Protein AF-A0A2W5CTU2-F1 (afdb_monomer_lite)

InterPro domains:
  IPR025668 Transposase DDE domain [PF13751] (5-69)

Structure (mmCIF, N/CA/C/O backbone):
data_AF-A0A2W5CTU2-F1
#
_entry.id   AF-A0A2W5CTU2-F1
#
loop_
_atom_site.group_PDB
_atom_site.id
_atom_site.type_symbol
_atom_site.label_atom_id
_atom_site.label_alt_id
_atom_site.label_comp_id
_atom_site.label_asym_id
_atom_site.label_entity_id
_atom_site.label_seq_id
_atom_site.pdbx_PDB_ins_code
_atom_site.Cartn_x
_atom_site.Cartn_y
_atom_site.Cartn_z
_atom_site.occupancy
_atom_site.B_iso_or_equiv
_atom_site.auth_seq_id
_atom_site.auth_comp_id
_atom_site.auth_asym_id
_atom_site.auth_atom_id
_atom_site.pdbx_PDB_model_num
ATOM 1 N N . ILE A 1 1 ? 27.113 8.657 -15.247 1.00 81.12 1 ILE A N 1
ATOM 2 C CA . ILE A 1 1 ? 27.484 7.384 -14.575 1.00 81.12 1 ILE A CA 1
ATOM 3 C C . ILE A 1 1 ? 26.344 6.347 -14.614 1.00 81.12 1 ILE A C 1
ATOM 5 O O . ILE A 1 1 ? 26.618 5.230 -15.015 1.00 81.12 1 ILE A O 1
ATOM 9 N N . HIS A 1 2 ? 25.072 6.667 -14.318 1.00 94.44 2 HIS A N 1
ATOM 10 C CA . HIS A 1 2 ? 23.972 5.663 -14.303 1.00 94.44 2 HIS A CA 1
ATOM 11 C C . HIS A 1 2 ? 23.074 5.608 -15.556 1.00 94.44 2 HIS A C 1
ATOM 13 O O . HIS A 1 2 ? 21.925 5.177 -15.470 1.00 94.44 2 HIS A O 1
ATOM 19 N N . GLU A 1 3 ? 23.551 6.061 -16.717 1.00 95.88 3 GLU A N 1
ATOM 20 C CA . GLU A 1 3 ? 22.673 6.239 -17.885 1.00 95.88 3 GLU A CA 1
ATOM 21 C C . GLU A 1 3 ? 22.124 4.915 -18.427 1.00 95.88 3 GLU A C 1
ATOM 23 O O . GLU A 1 3 ? 20.923 4.802 -18.654 1.00 95.88 3 GLU A O 1
ATOM 28 N N . ALA A 1 4 ? 22.952 3.868 -18.456 1.00 95.50 4 ALA A N 1
ATOM 29 C CA . ALA A 1 4 ? 22.520 2.527 -18.843 1.00 95.50 4 ALA A CA 1
ATOM 30 C C . ALA A 1 4 ? 21.350 2.003 -17.982 1.00 95.50 4 ALA A C 1
ATOM 32 O O . ALA A 1 4 ? 20.394 1.432 -18.502 1.00 95.50 4 ALA A O 1
ATOM 33 N N . ALA A 1 5 ? 21.368 2.244 -16.665 1.00 96.50 5 ALA A N 1
ATOM 34 C CA . ALA A 1 5 ? 20.270 1.848 -15.779 1.00 96.50 5 ALA A CA 1
ATOM 35 C C . ALA A 1 5 ? 18.980 2.641 -16.065 1.00 96.50 5 ALA A C 1
ATOM 37 O O . ALA A 1 5 ? 17.878 2.088 -16.020 1.00 96.50 5 ALA A O 1
ATOM 38 N N . ARG A 1 6 ? 19.100 3.931 -16.410 1.00 95.62 6 ARG A N 1
ATOM 39 C CA . ARG A 1 6 ? 17.953 4.762 -16.811 1.00 95.62 6 ARG A CA 1
ATOM 40 C C . ARG A 1 6 ? 17.369 4.323 -18.148 1.00 95.62 6 ARG A C 1
ATOM 42 O O . ARG A 1 6 ? 16.148 4.323 -18.282 1.00 95.62 6 ARG A O 1
ATOM 49 N N . ASP A 1 7 ? 18.201 3.920 -19.106 1.00 97.25 7 ASP A N 1
ATOM 50 C CA . ASP A 1 7 ? 17.745 3.368 -20.387 1.00 97.25 7 ASP A CA 1
ATOM 51 C C . ASP A 1 7 ? 16.919 2.091 -20.184 1.00 97.25 7 ASP A C 1
ATOM 53 O O . ASP A 1 7 ? 15.869 1.924 -20.811 1.00 97.25 7 ASP A O 1
ATOM 57 N N . VAL A 1 8 ? 17.341 1.209 -19.269 1.00 96.62 8 VAL A N 1
ATOM 58 C CA . VAL A 1 8 ? 16.561 0.018 -18.887 1.00 96.62 8 VAL A CA 1
ATOM 59 C C . VAL A 1 8 ? 15.215 0.424 -18.285 1.00 96.62 8 VAL A C 1
ATOM 61 O O . VAL A 1 8 ? 14.177 -0.049 -18.747 1.00 96.62 8 VAL A O 1
ATOM 64 N N . ALA A 1 9 ? 15.200 1.350 -17.321 1.00 96.12 9 ALA A N 1
ATOM 65 C CA . ALA A 1 9 ? 13.958 1.826 -16.714 1.00 96.12 9 ALA A CA 1
ATOM 66 C C . ALA A 1 9 ? 13.007 2.469 -17.743 1.00 96.12 9 ALA A C 1
ATOM 68 O O . ALA A 1 9 ? 11.808 2.191 -17.730 1.00 96.12 9 ALA A O 1
ATOM 69 N N . ARG A 1 10 ? 13.529 3.279 -18.677 1.00 96.56 10 ARG A N 1
ATOM 70 C CA . ARG A 1 10 ? 12.749 3.893 -19.767 1.00 96.56 10 ARG A CA 1
ATOM 71 C C . ARG A 1 10 ? 12.167 2.855 -20.726 1.00 96.56 10 ARG A C 1
ATOM 73 O O . ARG A 1 10 ? 11.071 3.065 -21.239 1.00 96.56 10 ARG A O 1
ATOM 80 N N . ARG A 1 11 ? 12.872 1.748 -20.962 1.00 96.94 11 ARG A N 1
ATOM 81 C CA . ARG A 1 11 ? 12.384 0.632 -21.783 1.00 96.94 11 ARG A CA 1
ATOM 82 C C . ARG A 1 11 ? 11.250 -0.116 -21.088 1.00 96.94 11 ARG A C 1
ATOM 84 O O . ARG A 1 11 ? 10.201 -0.292 -21.694 1.00 96.94 11 ARG A O 1
ATOM 91 N N . ILE A 1 12 ? 11.438 -0.472 -19.815 1.00 97.00 12 ILE A N 1
ATOM 92 C CA . ILE A 1 12 ? 10.412 -1.130 -18.988 1.00 97.00 12 ILE A CA 1
ATOM 93 C C . ILE A 1 12 ? 9.163 -0.249 -18.891 1.00 97.00 12 ILE A C 1
ATOM 95 O O . ILE A 1 12 ? 8.050 -0.738 -19.027 1.00 97.00 12 ILE A O 1
ATOM 99 N N . ALA A 1 13 ? 9.331 1.066 -18.739 1.00 96.19 13 ALA A N 1
ATOM 100 C CA . ALA A 1 13 ? 8.211 1.993 -18.602 1.00 96.19 13 ALA A CA 1
ATOM 101 C C . ALA A 1 13 ? 7.237 2.005 -19.798 1.00 96.19 13 ALA A C 1
ATOM 103 O O . ALA A 1 13 ? 6.112 2.482 -19.654 1.00 96.19 13 ALA A O 1
ATOM 104 N N . LYS A 1 14 ? 7.666 1.514 -20.968 1.00 96.50 14 LYS A N 1
ATOM 105 C CA . LYS A 1 14 ? 6.860 1.452 -22.194 1.00 96.50 14 LYS A CA 1
ATOM 106 C C . LYS A 1 14 ? 6.147 0.114 -22.389 1.00 96.50 14 LYS A C 1
ATOM 108 O O . LYS A 1 14 ? 5.397 -0.012 -23.353 1.00 96.50 14 LYS A O 1
ATOM 113 N N . THR A 1 15 ? 6.388 -0.884 -21.539 1.00 97.88 15 THR A N 1
ATOM 114 C CA . THR A 1 15 ? 5.792 -2.209 -21.728 1.00 97.88 15 THR A CA 1
ATOM 115 C C . THR A 1 15 ? 4.360 -2.257 -21.179 1.00 97.88 15 THR A C 1
ATOM 117 O O . THR A 1 15 ? 4.035 -1.545 -20.218 1.00 97.88 15 THR A O 1
ATOM 120 N N . PRO A 1 16 ? 3.471 -3.080 -21.763 1.00 97.75 16 PRO A N 1
ATOM 121 C CA . PRO A 1 16 ? 2.109 -3.235 -21.257 1.00 97.75 16 PRO A CA 1
ATOM 122 C C . PRO A 1 16 ? 2.075 -3.818 -19.834 1.00 97.75 16 PRO A C 1
ATOM 124 O O . PRO A 1 16 ? 1.238 -3.414 -19.027 1.00 97.75 16 PRO A O 1
ATOM 127 N N . GLU A 1 17 ? 3.019 -4.687 -19.470 1.00 97.69 17 GLU A N 1
ATOM 128 C CA . GLU A 1 17 ? 3.127 -5.261 -18.122 1.00 97.69 17 GLU A CA 1
ATOM 129 C C . GLU A 1 17 ? 3.426 -4.177 -17.082 1.00 97.69 17 GLU A C 1
ATOM 131 O O . GLU A 1 17 ? 2.872 -4.190 -15.980 1.00 97.69 17 GLU A O 1
ATOM 136 N N . TYR A 1 18 ? 4.258 -3.191 -17.437 1.00 97.06 18 TYR A N 1
ATOM 137 C CA . TYR A 1 18 ? 4.520 -2.057 -16.560 1.00 97.06 18 TYR A CA 1
ATOM 138 C C . TYR A 1 18 ? 3.266 -1.216 -16.330 1.00 97.06 18 TYR A C 1
ATOM 140 O O . TYR A 1 18 ? 3.047 -0.761 -15.207 1.00 97.06 18 TYR A O 1
ATOM 148 N N . LEU A 1 19 ? 2.421 -1.023 -17.347 1.00 97.00 19 LEU A N 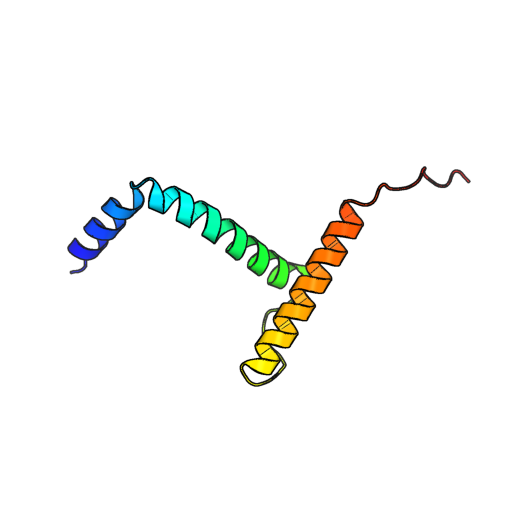1
ATOM 149 C CA . LEU A 1 19 ? 1.152 -0.308 -17.182 1.00 97.00 19 LEU A CA 1
ATOM 150 C C . LEU A 1 19 ? 0.231 -1.025 -16.188 1.00 97.00 19 LEU A C 1
ATOM 152 O O . LEU A 1 19 ? -0.301 -0.381 -15.281 1.00 97.00 19 LEU A O 1
ATOM 156 N N . VAL A 1 20 ? 0.102 -2.350 -16.301 1.00 97.69 20 VAL A N 1
ATOM 157 C CA . VAL A 1 20 ? -0.689 -3.164 -15.362 1.00 97.69 20 VAL A CA 1
ATOM 158 C C . VAL A 1 20 ? -0.125 -3.047 -13.946 1.00 97.69 20 VAL A C 1
ATOM 160 O O . VAL A 1 20 ? -0.831 -2.612 -13.032 1.00 97.69 20 VAL A O 1
ATOM 163 N N . SER A 1 21 ? 1.174 -3.308 -13.778 1.00 97.06 21 SER A N 1
ATOM 164 C CA . SER A 1 21 ? 1.860 -3.218 -12.484 1.00 97.06 21 SER A CA 1
ATOM 165 C C . SER A 1 21 ? 1.743 -1.821 -11.856 1.00 97.06 21 SER A C 1
ATOM 167 O O . SER A 1 21 ? 1.511 -1.674 -10.654 1.00 97.06 21 SER A O 1
ATOM 169 N N . ARG A 1 22 ? 1.829 -0.756 -12.665 1.00 96.88 22 ARG A N 1
ATOM 170 C CA . ARG A 1 22 ? 1.631 0.636 -12.231 1.00 96.88 22 ARG A CA 1
ATOM 171 C C . ARG A 1 22 ? 0.238 0.873 -11.670 1.00 96.88 22 ARG A C 1
ATOM 173 O O . ARG A 1 22 ? 0.111 1.512 -10.623 1.00 96.88 22 ARG A O 1
ATOM 180 N N . CYS A 1 23 ? -0.791 0.400 -12.365 1.00 96.88 23 CYS A N 1
ATOM 181 C CA . CYS A 1 23 ? -2.175 0.525 -11.926 1.00 96.88 23 CYS A CA 1
ATOM 182 C C . CYS A 1 23 ? -2.417 -0.244 -10.622 1.00 96.88 23 CYS A C 1
ATOM 184 O O . CYS A 1 23 ? -3.056 0.287 -9.714 1.00 96.88 23 CYS A O 1
ATOM 186 N N . GLU A 1 24 ? -1.876 -1.454 -10.497 1.00 97.19 24 GLU A N 1
ATOM 187 C CA . GLU A 1 24 ? -1.978 -2.271 -9.284 1.00 97.19 24 GLU A CA 1
ATOM 188 C C . GLU A 1 24 ? -1.259 -1.636 -8.094 1.00 97.19 24 GLU A C 1
ATOM 190 O O . GLU A 1 24 ? -1.864 -1.458 -7.034 1.00 97.19 24 GLU A O 1
ATOM 195 N N . ARG A 1 25 ? -0.017 -1.177 -8.286 1.00 97.44 25 ARG A N 1
ATOM 196 C CA . ARG A 1 25 ? 0.735 -0.458 -7.251 1.00 97.44 25 ARG A CA 1
ATOM 197 C C . ARG A 1 25 ? -0.022 0.776 -6.770 1.00 97.44 25 ARG A C 1
ATOM 199 O O . ARG A 1 25 ? -0.126 0.993 -5.566 1.00 97.44 25 ARG A O 1
ATOM 206 N N . LYS A 1 26 ? -0.627 1.545 -7.683 1.00 97.25 26 LYS A N 1
ATOM 207 C CA . LYS A 1 26 ? -1.410 2.734 -7.315 1.00 97.25 26 LYS A CA 1
ATOM 208 C C . LYS A 1 26 ? -2.610 2.391 -6.424 1.00 97.25 26 LYS A C 1
ATOM 210 O O . LYS A 1 26 ? -2.921 3.168 -5.525 1.00 97.25 26 LYS A O 1
ATOM 215 N N . LYS A 1 27 ? -3.271 1.241 -6.621 1.00 93.62 27 LYS A N 1
ATOM 216 C CA . LYS A 1 27 ? -4.374 0.795 -5.743 1.00 93.62 27 LYS A CA 1
ATOM 217 C C . LYS A 1 27 ? -3.883 0.594 -4.308 1.00 93.62 27 LYS A C 1
ATOM 219 O O . LYS A 1 27 ? -4.521 1.075 -3.374 1.00 93.62 27 LYS A O 1
ATOM 224 N N . VAL A 1 28 ? -2.734 -0.059 -4.145 1.00 91.44 28 VAL A N 1
ATOM 225 C CA . VAL A 1 28 ? -2.120 -0.304 -2.832 1.00 91.44 28 VAL A CA 1
ATOM 226 C C . VAL A 1 28 ? -1.637 1.005 -2.202 1.00 91.44 28 VAL A C 1
ATOM 228 O O . VAL A 1 28 ? -1.978 1.303 -1.061 1.00 91.44 28 VAL A O 1
ATOM 231 N N . GLU A 1 29 ? -0.919 1.840 -2.953 1.00 95.62 29 GLU A N 1
ATOM 232 C CA . GLU A 1 29 ? -0.410 3.131 -2.468 1.00 95.62 29 GLU A CA 1
ATOM 233 C C . GLU A 1 29 ? -1.523 4.059 -1.985 1.00 95.62 29 GLU A C 1
ATOM 235 O O . GLU A 1 29 ? -1.391 4.690 -0.936 1.00 95.62 29 GLU A O 1
ATOM 240 N N . MET A 1 30 ? -2.648 4.104 -2.704 1.00 94.56 30 MET A N 1
ATOM 241 C CA . MET A 1 30 ? -3.807 4.896 -2.296 1.00 94.56 30 MET A CA 1
ATOM 242 C C . MET A 1 30 ? -4.436 4.389 -0.996 1.00 94.56 30 MET A C 1
ATOM 244 O O . MET A 1 30 ? -4.852 5.205 -0.171 1.00 94.56 30 MET A O 1
ATOM 248 N N . LEU A 1 31 ? -4.474 3.070 -0.771 1.00 89.44 31 LEU A N 1
ATOM 249 C CA . LEU A 1 31 ? -4.933 2.511 0.503 1.00 89.44 31 LEU A CA 1
ATOM 250 C C . LEU A 1 31 ? -4.030 2.969 1.651 1.00 89.44 31 LEU A C 1
ATOM 252 O O . LEU A 1 31 ? -4.531 3.516 2.631 1.00 89.44 31 LEU A O 1
ATOM 256 N N . PHE A 1 32 ? -2.708 2.855 1.507 1.00 91.12 32 PHE A N 1
ATOM 257 C CA . PHE A 1 32 ? -1.769 3.326 2.530 1.00 91.12 32 PHE A CA 1
ATOM 258 C C . PHE A 1 32 ? -1.841 4.842 2.753 1.00 91.12 32 PHE A C 1
ATOM 260 O O . PHE A 1 32 ? -1.765 5.297 3.895 1.00 91.12 32 PHE A O 1
ATOM 267 N N . ALA A 1 33 ? -2.033 5.635 1.696 1.00 93.81 33 ALA A N 1
ATOM 268 C CA . ALA A 1 33 ? -2.233 7.076 1.819 1.00 93.81 33 ALA A CA 1
ATOM 269 C C . ALA A 1 33 ? -3.497 7.407 2.632 1.00 93.81 33 ALA A C 1
ATOM 271 O O . ALA A 1 33 ? -3.469 8.296 3.486 1.00 93.81 33 ALA A O 1
ATOM 27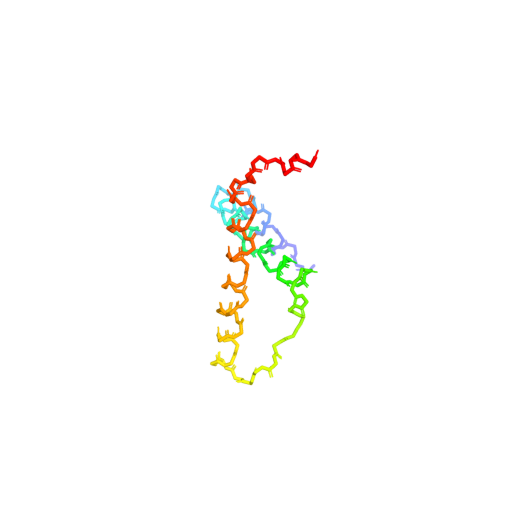2 N N . HIS A 1 34 ? -4.594 6.674 2.414 1.00 91.06 34 HIS A N 1
ATOM 273 C CA . HIS A 1 34 ? -5.820 6.828 3.197 1.00 91.06 34 HIS A CA 1
ATOM 274 C C . HIS A 1 34 ? -5.629 6.425 4.659 1.00 91.06 34 HIS A C 1
ATOM 276 O O . HIS A 1 34 ? -6.058 7.174 5.537 1.00 91.06 34 HIS A O 1
ATOM 282 N N . LEU A 1 35 ? -4.964 5.296 4.927 1.00 92.00 35 LEU A N 1
ATOM 283 C CA . LEU A 1 35 ? -4.675 4.851 6.293 1.00 92.00 35 LEU A CA 1
ATOM 284 C C . LEU A 1 35 ? -3.899 5.922 7.071 1.00 92.00 35 LEU A C 1
ATOM 286 O O . LEU A 1 35 ? -4.306 6.306 8.166 1.00 92.00 35 LEU A O 1
ATOM 290 N N . LYS A 1 36 ? -2.841 6.483 6.478 1.00 93.56 36 LYS A N 1
ATOM 291 C CA . LYS A 1 36 ? -2.059 7.559 7.104 1.00 93.56 36 LYS A CA 1
ATOM 292 C C . LYS A 1 36 ? -2.898 8.817 7.324 1.00 93.56 36 LYS A C 1
ATOM 294 O O . LYS A 1 36 ? -2.999 9.312 8.438 1.00 93.56 36 LYS A O 1
ATOM 299 N N . ARG A 1 37 ? -3.580 9.312 6.286 1.00 94.06 37 ARG A N 1
ATOM 300 C CA . ARG A 1 37 ? -4.299 10.595 6.359 1.00 94.06 37 ARG A CA 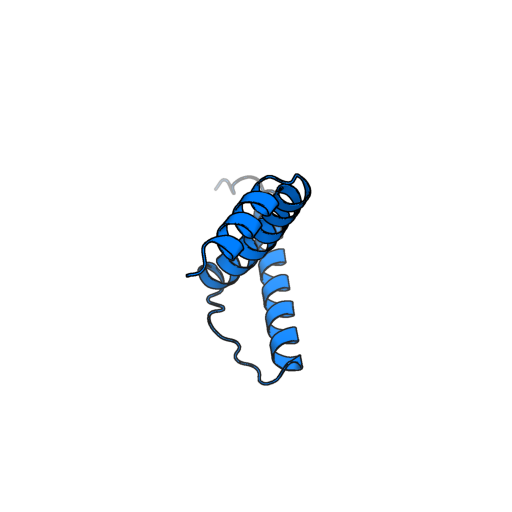1
ATOM 301 C C . ARG A 1 37 ? -5.538 10.560 7.257 1.00 94.06 37 ARG A C 1
ATOM 303 O O . ARG A 1 37 ? -5.803 11.529 7.960 1.00 94.06 37 ARG A O 1
ATOM 310 N N . ILE A 1 38 ? -6.334 9.496 7.179 1.00 91.06 38 ILE A N 1
ATOM 311 C CA . ILE A 1 38 ? -7.635 9.411 7.860 1.00 91.06 38 ILE A CA 1
ATOM 312 C C . ILE A 1 38 ? -7.490 8.759 9.232 1.00 91.06 38 ILE A C 1
ATOM 314 O O . ILE A 1 38 ? -8.096 9.227 10.191 1.00 91.06 38 ILE A O 1
ATOM 318 N N . MET A 1 39 ? -6.711 7.678 9.322 1.00 88.56 39 MET A N 1
ATOM 319 C CA . MET A 1 39 ? -6.571 6.898 10.554 1.00 88.56 39 MET A CA 1
ATOM 320 C C . MET A 1 39 ? -5.321 7.261 11.361 1.00 88.56 39 MET A C 1
ATOM 322 O O . MET A 1 39 ? -5.152 6.733 1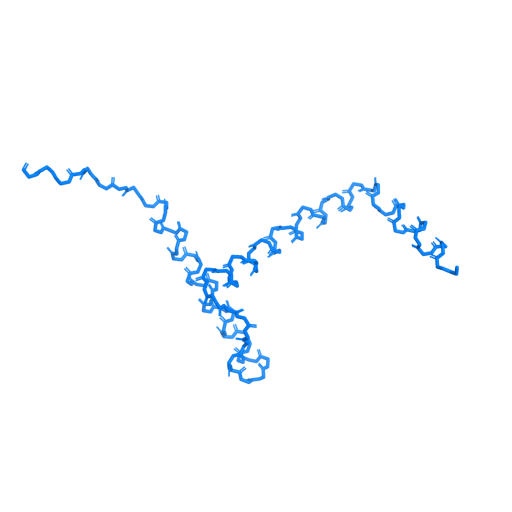2.456 1.00 88.56 39 MET A O 1
ATOM 326 N N . LYS A 1 40 ? -4.468 8.166 10.855 1.00 91.44 40 LYS A N 1
ATOM 327 C CA . LYS A 1 40 ? -3.227 8.610 11.516 1.00 91.44 40 LYS A CA 1
ATOM 328 C C . LYS A 1 40 ? -2.294 7.444 11.862 1.00 91.44 40 LYS A C 1
ATOM 330 O O . LYS A 1 40 ? -1.623 7.444 12.893 1.00 91.44 40 LYS A O 1
ATOM 335 N N . LEU A 1 41 ? -2.271 6.425 10.996 1.00 92.06 41 LEU A N 1
ATOM 336 C CA . LEU A 1 41 ? -1.399 5.256 11.126 1.00 92.06 41 LEU A CA 1
ATOM 337 C C . LEU A 1 41 ? 0.021 5.591 10.634 1.00 92.06 41 LEU A C 1
ATOM 339 O O . LEU A 1 41 ? 0.491 5.061 9.627 1.00 92.06 41 LEU A O 1
ATOM 343 N N . ASP A 1 42 ? 0.682 6.525 11.317 1.00 91.88 42 ASP A N 1
ATOM 344 C CA . ASP A 1 42 ? 2.009 7.029 10.933 1.00 91.88 42 ASP A CA 1
ATOM 345 C C . ASP A 1 42 ? 3.155 6.141 11.439 1.00 91.88 42 ASP A C 1
ATOM 347 O O . ASP A 1 42 ? 4.255 6.159 10.887 1.00 91.88 42 ASP A O 1
ATOM 351 N N . ARG A 1 43 ? 2.898 5.338 12.477 1.00 93.31 43 ARG A N 1
ATOM 352 C CA . ARG A 1 43 ? 3.843 4.366 13.033 1.00 93.31 43 ARG A CA 1
ATOM 353 C C . ARG A 1 43 ? 3.108 3.159 13.599 1.00 93.31 43 ARG A C 1
ATOM 355 O O . ARG A 1 43 ? 2.017 3.314 14.145 1.00 93.31 43 ARG A O 1
ATOM 362 N N . LEU A 1 44 ? 3.757 2.002 13.529 1.00 93.94 44 LEU A N 1
ATOM 363 C CA . LEU A 1 44 ? 3.314 0.803 14.230 1.00 93.94 44 LEU A CA 1
ATOM 364 C C . LEU A 1 44 ? 3.632 0.938 15.723 1.00 93.94 44 LEU A C 1
ATOM 366 O O . LEU A 1 44 ? 4.691 1.450 16.102 1.00 93.94 44 LEU A O 1
ATOM 370 N N . ARG A 1 45 ? 2.692 0.540 16.572 1.00 93.62 45 ARG A N 1
ATOM 371 C CA . ARG A 1 45 ? 2.778 0.623 18.037 1.00 93.62 45 ARG A CA 1
ATOM 372 C C . ARG A 1 45 ? 3.135 -0.715 18.680 1.00 93.62 45 ARG A C 1
ATOM 374 O O . ARG A 1 45 ? 3.765 -0.726 19.736 1.00 93.62 45 ARG A O 1
ATOM 381 N N . LEU A 1 46 ? 2.731 -1.817 18.066 1.00 95.31 46 LEU A N 1
ATOM 382 C CA . LEU A 1 46 ? 3.007 -3.182 18.471 1.00 95.31 46 LEU A CA 1
ATOM 383 C C . LEU A 1 46 ? 4.372 -3.610 17.921 1.00 95.31 46 LEU A C 1
ATOM 385 O O . LEU A 1 46 ? 4.766 -3.271 16.806 1.00 95.31 46 LEU A O 1
ATOM 389 N N . ARG A 1 47 ? 5.128 -4.344 18.740 1.00 95.69 47 ARG A N 1
ATOM 390 C CA . ARG A 1 47 ? 6.474 -4.805 18.382 1.00 95.69 47 ARG A CA 1
ATOM 391 C C . ARG A 1 47 ? 6.420 -6.116 17.598 1.00 95.69 47 ARG A C 1
ATOM 393 O O . ARG A 1 47 ? 5.578 -6.972 17.854 1.00 95.69 47 ARG A O 1
ATOM 400 N N . GLY A 1 48 ? 7.399 -6.296 16.712 1.00 96.44 48 GLY A N 1
ATOM 401 C CA . GLY A 1 48 ? 7.583 -7.524 15.939 1.00 96.44 48 GLY A CA 1
ATOM 402 C C . GLY A 1 48 ? 6.643 -7.650 14.736 1.00 96.44 48 GLY A C 1
ATOM 403 O O . GLY A 1 48 ? 5.710 -6.868 14.559 1.00 96.44 48 GLY A O 1
ATOM 404 N N . LEU A 1 49 ? 6.907 -8.653 13.895 1.00 96.44 49 LEU A N 1
ATOM 405 C CA . LEU A 1 49 ? 6.132 -8.910 12.674 1.00 96.44 49 LEU A CA 1
ATOM 406 C C . LEU A 1 49 ? 4.673 -9.278 12.976 1.00 96.44 49 LEU A C 1
ATOM 408 O O . LEU A 1 49 ? 3.774 -8.846 12.258 1.00 96.44 49 LEU A O 1
ATOM 412 N N . THR A 1 50 ? 4.427 -10.015 14.062 1.00 97.06 50 THR A N 1
ATOM 413 C CA . THR A 1 50 ? 3.068 -10.334 14.522 1.00 97.06 50 THR A CA 1
ATOM 414 C C . THR A 1 50 ? 2.299 -9.064 14.877 1.00 97.06 50 THR A C 1
ATOM 416 O O . THR A 1 50 ? 1.226 -8.835 14.332 1.00 97.06 50 THR A O 1
ATOM 419 N N . GLY A 1 51 ? 2.895 -8.169 15.675 1.00 96.88 51 GLY A N 1
ATOM 420 C CA . GLY A 1 51 ? 2.269 -6.894 16.028 1.00 96.88 51 GLY A CA 1
ATOM 421 C C . GLY A 1 51 ? 1.972 -6.011 14.813 1.00 96.88 51 GLY A C 1
ATOM 422 O O . GLY A 1 51 ? 0.889 -5.439 14.709 1.00 96.88 51 GLY A O 1
ATOM 423 N N . ALA A 1 52 ? 2.896 -5.958 13.849 1.00 95.88 52 ALA A N 1
ATOM 424 C CA . ALA A 1 52 ? 2.663 -5.270 12.581 1.00 95.88 52 ALA A CA 1
ATOM 425 C C . ALA A 1 52 ? 1.458 -5.852 11.821 1.00 95.88 52 ALA A C 1
ATOM 427 O O . ALA A 1 52 ? 0.631 -5.105 11.297 1.00 95.88 52 ALA A O 1
ATOM 428 N N . THR A 1 53 ? 1.352 -7.182 11.776 1.00 96.31 53 THR A N 1
ATOM 429 C CA . THR A 1 53 ? 0.256 -7.893 11.103 1.00 96.31 53 THR A CA 1
ATOM 430 C C . THR A 1 53 ? -1.091 -7.568 11.744 1.00 96.31 53 THR A C 1
ATOM 432 O O . THR A 1 53 ? -2.048 -7.247 11.035 1.00 96.31 53 THR A O 1
ATOM 435 N N . ASP A 1 54 ? -1.155 -7.577 13.074 1.00 96.06 54 ASP A N 1
ATOM 436 C CA . ASP A 1 54 ? -2.374 -7.272 13.824 1.00 96.06 54 ASP A CA 1
ATOM 437 C C . ASP A 1 54 ? -2.829 -5.826 13.589 1.00 96.06 54 ASP A C 1
ATOM 439 O O . ASP A 1 54 ? -4.001 -5.572 13.294 1.00 96.06 54 ASP A O 1
ATOM 443 N N . GLU A 1 55 ? -1.899 -4.868 13.634 1.00 95.56 55 GLU A N 1
ATOM 444 C CA . GLU A 1 55 ? -2.210 -3.460 13.380 1.00 95.56 55 GLU A CA 1
ATOM 445 C C . GLU A 1 55 ? -2.747 -3.219 11.973 1.00 95.56 55 GLU A C 1
ATOM 447 O O . GLU A 1 55 ? -3.744 -2.511 11.809 1.00 95.56 55 GLU A O 1
ATOM 452 N N . PHE A 1 56 ? -2.133 -3.817 10.949 1.00 94.12 56 PHE A N 1
ATOM 453 C CA . PHE A 1 56 ? -2.633 -3.679 9.583 1.00 94.12 56 PHE A CA 1
ATOM 454 C C . PHE A 1 56 ? -3.979 -4.373 9.382 1.00 94.12 56 PHE A C 1
ATOM 456 O O . PHE A 1 56 ? -4.831 -3.837 8.670 1.00 94.12 56 PHE A O 1
ATOM 463 N N . THR A 1 57 ? -4.208 -5.511 10.037 1.00 94.88 57 THR A N 1
ATOM 464 C CA . THR A 1 57 ? -5.497 -6.217 9.992 1.00 94.88 57 THR A CA 1
ATOM 465 C C . THR A 1 57 ? -6.608 -5.358 10.595 1.00 94.88 57 THR A C 1
ATOM 467 O O . THR A 1 57 ? -7.674 -5.185 9.991 1.00 94.88 57 THR A O 1
ATOM 470 N N . LEU A 1 58 ? -6.348 -4.734 11.746 1.00 94.94 58 LEU A N 1
ATOM 471 C CA . LEU A 1 58 ? -7.295 -3.819 12.378 1.00 94.94 58 LEU A CA 1
ATOM 472 C C . LEU A 1 58 ? -7.517 -2.563 11.525 1.00 94.94 58 LEU A C 1
ATOM 474 O O . LEU A 1 58 ? -8.657 -2.136 11.326 1.00 94.94 58 LEU A O 1
ATOM 478 N N . ALA A 1 59 ? -6.447 -1.998 10.960 1.00 94.38 59 ALA A N 1
ATOM 479 C CA . ALA A 1 59 ? -6.531 -0.833 10.089 1.00 94.38 59 ALA A CA 1
ATOM 480 C C . ALA A 1 59 ? -7.378 -1.109 8.834 1.00 94.38 59 ALA A C 1
ATOM 482 O O . ALA A 1 59 ? -8.255 -0.316 8.480 1.00 94.38 59 ALA A O 1
ATOM 483 N N . ALA A 1 60 ? -7.173 -2.265 8.199 1.00 92.94 60 ALA A N 1
ATOM 484 C CA . ALA A 1 60 ? -7.969 -2.718 7.063 1.00 92.94 60 ALA A CA 1
ATOM 485 C C . ALA A 1 60 ? -9.442 -2.923 7.445 1.00 92.94 60 ALA A C 1
ATOM 487 O O . ALA A 1 60 ? -10.335 -2.499 6.710 1.00 92.94 60 ALA A O 1
ATOM 488 N N . THR A 1 61 ? -9.703 -3.499 8.622 1.00 94.88 61 THR A N 1
ATOM 489 C CA . THR A 1 61 ? -11.062 -3.681 9.148 1.00 94.88 61 THR A CA 1
ATOM 490 C C . THR A 1 61 ? -11.781 -2.342 9.280 1.00 94.88 61 THR A C 1
ATOM 492 O O . THR A 1 61 ? -12.858 -2.161 8.715 1.00 94.88 61 THR A O 1
ATOM 495 N N . VAL A 1 62 ? -11.167 -1.354 9.936 1.00 93.25 62 VAL A N 1
ATOM 496 C CA . VAL A 1 62 ? -11.762 -0.015 10.074 1.00 93.25 62 VAL A CA 1
ATOM 497 C C . VAL A 1 62 ? -11.973 0.648 8.711 1.00 93.25 62 VAL A C 1
ATOM 499 O O . VAL A 1 62 ? -13.017 1.260 8.482 1.00 93.25 62 VAL A O 1
ATOM 502 N N . GLN A 1 63 ? -11.028 0.517 7.779 1.00 91.12 63 GLN A N 1
ATOM 503 C CA . GLN A 1 63 ? -11.182 1.058 6.428 1.00 91.12 63 GLN A CA 1
ATOM 504 C C . GLN A 1 63 ? -12.385 0.434 5.698 1.00 91.12 63 GLN A C 1
ATOM 506 O O . GLN A 1 63 ? -13.141 1.153 5.036 1.00 91.12 63 GLN A O 1
ATOM 511 N N . ASN A 1 64 ? -12.606 -0.874 5.858 1.00 91.00 64 ASN A N 1
ATOM 512 C CA . ASN A 1 64 ? -13.773 -1.570 5.320 1.00 91.00 64 ASN A CA 1
ATOM 513 C C . ASN A 1 64 ? -15.074 -1.081 5.973 1.00 91.00 64 ASN A C 1
ATOM 515 O O . ASN A 1 64 ? -16.015 -0.752 5.252 1.00 91.00 64 ASN A O 1
ATOM 519 N N . LEU A 1 65 ? -15.110 -0.926 7.303 1.00 93.50 65 LEU A N 1
ATOM 520 C CA . LEU A 1 65 ? -16.263 -0.360 8.021 1.00 93.50 65 LEU A CA 1
ATOM 521 C C . LEU A 1 65 ? -16.613 1.047 7.513 1.00 93.50 65 LEU A C 1
ATOM 523 O O . LEU A 1 65 ? -17.770 1.345 7.223 1.00 93.50 65 LEU A O 1
ATOM 527 N N . ARG A 1 66 ? -15.606 1.907 7.320 1.00 91.25 66 ARG A N 1
ATOM 528 C CA . ARG A 1 66 ? -15.795 3.257 6.764 1.00 91.25 66 ARG A CA 1
ATOM 529 C C . ARG A 1 66 ? -16.338 3.229 5.340 1.00 91.25 66 ARG A C 1
ATOM 531 O O . ARG A 1 66 ? -17.140 4.087 4.980 1.00 91.25 66 ARG A O 1
ATOM 538 N N . ARG A 1 67 ? -15.884 2.282 4.514 1.00 90.31 67 ARG A N 1
ATOM 539 C CA . ARG A 1 67 ? -16.409 2.099 3.157 1.00 90.31 67 ARG A CA 1
ATOM 540 C C . ARG A 1 67 ? -17.868 1.649 3.195 1.00 90.31 67 ARG A C 1
ATOM 542 O O . ARG A 1 67 ? -18.664 2.221 2.464 1.00 90.31 67 ARG A O 1
ATOM 549 N N . MET A 1 68 ? -18.220 0.693 4.055 1.00 93.62 68 MET A N 1
ATOM 550 C CA . MET A 1 68 ? -19.606 0.238 4.214 1.00 93.62 68 MET A CA 1
ATOM 551 C C . MET A 1 68 ? -20.528 1.370 4.662 1.00 93.62 68 MET A C 1
ATOM 553 O O . MET A 1 68 ? -21.553 1.587 4.029 1.00 93.62 68 MET A O 1
ATOM 557 N N . ALA A 1 69 ? -20.126 2.160 5.660 1.00 92.62 69 ALA A N 1
ATOM 558 C CA . ALA A 1 69 ? -20.914 3.300 6.132 1.00 92.62 69 ALA A CA 1
ATOM 559 C C . ALA A 1 69 ? -21.219 4.332 5.026 1.00 92.62 69 ALA A C 1
ATOM 561 O O . ALA A 1 69 ? -22.260 4.974 5.062 1.00 92.62 69 ALA A O 1
ATOM 562 N N . LYS A 1 70 ? -20.335 4.475 4.028 1.00 89.56 70 LYS A N 1
ATOM 563 C CA . LYS A 1 70 ? -20.563 5.335 2.851 1.00 89.56 70 LYS A CA 1
ATOM 564 C C . LYS A 1 70 ? -21.469 4.714 1.789 1.00 89.56 70 LYS A C 1
ATOM 566 O O . LYS A 1 70 ? -22.027 5.447 0.985 1.00 89.56 70 LYS A O 1
ATOM 571 N N . LEU A 1 71 ? -21.518 3.386 1.716 1.00 92.31 71 LEU A N 1
ATOM 572 C CA . LEU A 1 71 ? -22.341 2.655 0.750 1.00 92.31 71 LEU A CA 1
ATOM 573 C C . LEU A 1 71 ? -23.748 2.384 1.280 1.00 92.31 71 LEU A C 1
ATOM 575 O O . LEU A 1 71 ? -24.637 2.058 0.500 1.00 92.31 71 LEU A O 1
ATOM 579 N N . MET A 1 72 ? -23.946 2.493 2.593 1.00 91.00 72 MET A N 1
ATOM 580 C CA . MET A 1 72 ? -25.264 2.354 3.182 1.00 91.00 72 MET A CA 1
ATOM 581 C C . MET A 1 72 ? -26.198 3.466 2.690 1.00 91.00 72 MET A C 1
ATOM 583 O O . MET A 1 72 ? -25.820 4.638 2.743 1.00 91.00 72 MET A O 1
ATOM 587 N N . PRO A 1 73 ? -27.421 3.124 2.245 1.00 84.44 73 PRO A N 1
ATOM 588 C CA . PRO A 1 73 ? -28.414 4.121 1.892 1.00 84.44 73 PRO A CA 1
ATOM 589 C C . PRO A 1 73 ? -28.776 4.932 3.136 1.00 84.44 73 PRO A C 1
ATOM 591 O O . PRO A 1 73 ? -29.054 4.382 4.204 1.00 84.44 73 PRO A O 1
ATOM 594 N N . HIS A 1 74 ? -28.762 6.253 3.000 1.00 79.56 74 HIS A N 1
ATOM 595 C CA . HIS A 1 74 ? -29.308 7.124 4.027 1.00 79.56 74 HIS A CA 1
ATOM 596 C C . HIS A 1 74 ? -30.832 7.009 3.961 1.00 79.56 74 HIS A C 1
ATOM 598 O O . HIS A 1 74 ? -31.422 7.200 2.897 1.00 79.56 74 HIS A O 1
ATOM 604 N N . GLY A 1 75 ? -31.455 6.626 5.080 1.00 74.81 75 GLY A N 1
ATOM 605 C CA . GLY A 1 75 ? -32.912 6.624 5.201 1.00 74.81 75 GLY A CA 1
ATOM 606 C C . GLY A 1 75 ? -33.486 8.016 4.911 1.00 74.81 75 GLY A C 1
ATOM 607 O O . GLY A 1 75 ? -32.737 8.999 4.943 1.00 74.81 75 GLY A O 1
ATOM 608 N N . PRO A 1 76 ? -34.792 8.116 4.605 1.00 78.44 76 PRO A N 1
ATOM 609 C CA . PRO A 1 76 ? -35.415 9.404 4.332 1.00 78.44 76 PRO A CA 1
ATOM 610 C C . PRO A 1 76 ? -35.121 10.383 5.481 1.00 78.44 76 PRO A C 1
ATOM 612 O O . PRO A 1 76 ? -35.084 9.957 6.641 1.00 78.44 76 PRO A O 1
ATOM 615 N N . PRO A 1 77 ? -34.854 11.669 5.178 1.00 78.25 77 PRO A N 1
ATOM 616 C CA . PRO A 1 77 ? -34.579 12.657 6.210 1.00 78.25 77 PRO A CA 1
ATOM 617 C C . PRO A 1 77 ? -35.729 12.660 7.215 1.00 78.25 77 PRO A C 1
ATOM 619 O O . PRO A 1 77 ? -36.895 12.634 6.822 1.00 78.25 77 PRO A O 1
ATOM 622 N N . LEU A 1 78 ? -35.395 12.659 8.507 1.00 78.62 78 LEU A N 1
ATOM 623 C CA . LEU A 1 78 ? -36.390 12.769 9.568 1.00 78.62 78 LEU A CA 1
ATOM 624 C C . LEU A 1 78 ? -37.060 14.141 9.434 1.00 78.62 78 LEU A C 1
ATOM 626 O O . LEU A 1 78 ? -36.474 15.161 9.788 1.00 78.62 78 LEU A O 1
ATOM 630 N N . THR A 1 79 ? -38.257 14.165 8.857 1.00 73.19 79 THR A N 1
ATOM 631 C CA . THR A 1 79 ? -39.127 15.339 8.833 1.00 73.19 79 THR A CA 1
ATOM 632 C C . THR A 1 79 ? -39.718 15.504 10.227 1.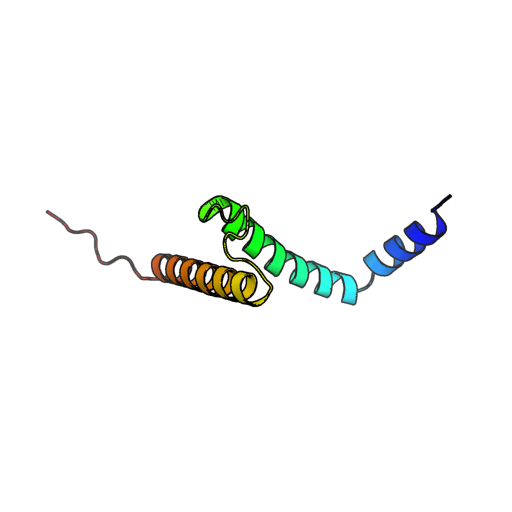00 73.19 79 THR A C 1
ATOM 634 O O . THR A 1 79 ? -40.502 14.655 10.658 1.00 73.19 79 THR A O 1
ATOM 637 N N 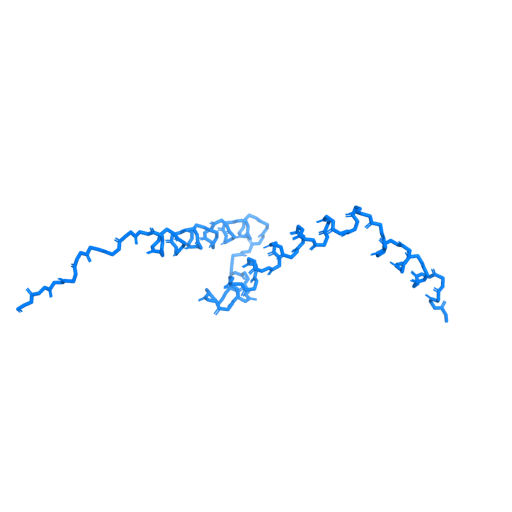. GLY A 1 80 ? -39.275 16.544 10.935 1.00 60.38 80 GLY A N 1
ATOM 638 C CA . GLY A 1 80 ? -39.945 17.069 12.126 1.00 60.38 80 GLY A CA 1
ATOM 639 C C . GLY A 1 80 ? -41.075 18.015 11.755 1.00 60.38 80 GLY A C 1
ATOM 640 O O . GLY A 1 80 ? -41.010 18.587 10.641 1.00 60.38 80 GLY A O 1
#

Organism: NCBI:txid1007099

Radius of gyration: 20.14 Å; chains: 1; bounding box: 67×27×41 Å

pLDDT: mean 92.51, std 6.5, range [60.38, 97.88]

Foldseek 3Di:
DCVVVVVVVVVLCPDPVVVVVVVVVVVVVVLVVCLCPPVVPPDQPDDDPVSVVVVVVVSVVVVVVVVVVVVDDDDDPPDD

Secondary structure (DSSP, 8-state):
--HHHHHHHHHHTTSHHHHHHHHHHHHHHHHHHHHHHHH---S--S-HHHHHHHHHHHHHHHHHHHHHHHHSPPPPP---

Sequence (80 aa):
IHEAARDVARRIAKTPEYLVSRCERKKVEMLFAHLKRIMKLDRLRLRGLTGATDEFTLAATVQNLRRMAKLMPHGPPLTG